Protein AF-A0A7V3ZIK7-F1 (afdb_monomer)

Solvent-accessible surface area (backbone atoms only — not comparable to full-atom values): 9619 Å² total; per-residue (Å²): 107,74,68,58,53,53,51,51,52,52,50,54,52,50,51,50,52,52,55,56,52,66,62,74,73,69,52,89,84,62,100,75,66,96,59,89,57,48,47,36,31,44,75,70,13,35,42,30,34,40,17,40,91,98,33,34,49,39,27,34,27,22,67,44,57,69,35,46,30,40,31,26,38,56,90,77,68,42,77,76,52,72,46,75,42,69,64,39,65,70,63,78,94,56,41,54,91,75,47,88,60,43,75,46,78,44,75,69,70,84,39,56,84,34,47,35,30,42,29,35,59,41,72,42,74,55,94,92,42,76,37,54,86,29,45,38,37,36,41,65,61,92,84,41,52,59,81,48,72,42,80,59,55,87,50,84,85,55,52,53,82,78,46,66,74,116

pLDDT: mean 79.96, std 17.61, range [31.8, 96.5]

Radius of gyration: 19.33 Å; Cα contacts (8 Å, |Δi|>4): 317; chains: 1; bounding box: 39×63×47 Å

Nearest PDB structures (foldseek):
  2df7-assembly1_N  TM=2.924E-01  e=6.372E-01  Infectious bursal disease virus
  2df7-assembly1_J  TM=2.314E-01  e=4.349E-01  Infectious bursal disease virus
  1s55-assembly1_A  TM=1.610E-01  e=7.505E-01  Mus musculus
  5bnq-assembly1_A  TM=1.724E-01  e=1.367E+00  Homo sapiens

Mean predicted aligned error: 10.57 Å

Structure (mmCIF, N/CA/C/O backbone):
data_AF-A0A7V3ZIK7-F1
#
_entry.id   AF-A0A7V3ZIK7-F1
#
loop_
_atom_site.group_PDB
_atom_site.id
_atom_site.type_symbol
_atom_site.label_atom_id
_atom_site.label_alt_id
_atom_site.label_comp_id
_atom_site.label_asym_id
_atom_site.label_entity_id
_atom_site.label_seq_id
_atom_site.pdbx_PDB_ins_code
_atom_site.Cartn_x
_atom_site.Cartn_y
_atom_site.Cartn_z
_atom_site.occupancy
_atom_site.B_iso_or_equiv
_atom_site.auth_seq_id
_atom_site.auth_comp_id
_atom_site.auth_asym_id
_atom_site.auth_atom_id
_atom_site.pdbx_PDB_model_num
ATOM 1 N N . MET A 1 1 ? -8.537 -48.386 27.854 1.00 62.66 1 MET A N 1
ATOM 2 C CA . MET A 1 1 ? -7.881 -48.062 26.562 1.00 62.66 1 MET A CA 1
ATOM 3 C C . MET A 1 1 ? -8.695 -47.146 25.649 1.00 62.66 1 MET A C 1
ATOM 5 O O . MET A 1 1 ? -8.274 -46.015 25.473 1.00 62.66 1 MET A O 1
ATOM 9 N N . LYS A 1 2 ? -9.868 -47.537 25.116 1.00 70.62 2 LYS A N 1
ATOM 10 C CA . LYS A 1 2 ? -10.628 -46.688 24.160 1.00 70.62 2 LYS A CA 1
ATOM 11 C C . LYS A 1 2 ? -11.007 -45.293 24.696 1.00 70.62 2 LYS A C 1
ATOM 13 O O . LYS A 1 2 ? -10.951 -44.320 23.955 1.00 70.62 2 LYS A O 1
ATOM 18 N N . ARG A 1 3 ? -11.359 -45.184 25.985 1.00 74.31 3 ARG A N 1
ATOM 19 C CA . ARG A 1 3 ? -11.652 -43.893 26.645 1.00 74.31 3 ARG A CA 1
ATOM 20 C C . ARG A 1 3 ? -10.410 -43.004 26.795 1.00 74.31 3 ARG A C 1
ATOM 22 O O . ARG A 1 3 ? -10.510 -41.805 26.588 1.00 74.31 3 ARG A O 1
ATOM 29 N N . LEU A 1 4 ? -9.253 -43.607 27.074 1.00 82.25 4 LEU A N 1
ATOM 30 C CA . LEU A 1 4 ? -7.972 -42.904 27.204 1.00 82.25 4 LEU A CA 1
ATOM 31 C C . LEU A 1 4 ? -7.508 -42.335 25.852 1.00 82.25 4 LEU A C 1
ATOM 33 O O . LEU A 1 4 ? -7.085 -41.192 25.774 1.00 82.25 4 LEU A O 1
ATOM 37 N N . ILE A 1 5 ? -7.673 -43.112 24.775 1.00 85.50 5 ILE A N 1
ATOM 38 C CA . ILE A 1 5 ? -7.340 -42.691 23.405 1.00 85.50 5 ILE A CA 1
ATOM 39 C C . ILE A 1 5 ? -8.235 -41.528 22.956 1.00 85.50 5 ILE A C 1
ATOM 41 O O . ILE A 1 5 ? -7.737 -40.543 22.424 1.00 85.50 5 ILE A O 1
ATOM 45 N N . LYS A 1 6 ? -9.550 -41.598 23.218 1.00 84.00 6 LYS A N 1
ATOM 46 C CA . LYS A 1 6 ? -10.471 -40.485 22.924 1.00 84.00 6 LYS A CA 1
ATOM 47 C C . LYS A 1 6 ? -10.083 -39.209 23.673 1.00 84.00 6 LYS A C 1
ATOM 49 O O . LYS A 1 6 ? -10.117 -38.134 23.089 1.00 84.00 6 LYS A O 1
ATOM 54 N N . PHE A 1 7 ? -9.693 -39.341 24.938 1.00 89.81 7 PHE A N 1
ATOM 55 C CA . PHE A 1 7 ? -9.244 -38.213 25.749 1.00 89.81 7 PHE A CA 1
ATOM 56 C C . PHE A 1 7 ? -7.963 -37.573 25.185 1.00 89.81 7 PHE A C 1
ATOM 58 O O . PHE A 1 7 ? -7.898 -36.357 25.044 1.00 89.81 7 PHE A O 1
ATOM 65 N N . LEU A 1 8 ? -6.993 -38.390 24.759 1.00 89.19 8 LEU A N 1
ATOM 66 C CA . LEU A 1 8 ? -5.764 -37.934 24.096 1.00 89.19 8 LEU A CA 1
ATOM 67 C C . LEU A 1 8 ? -6.029 -37.188 22.780 1.00 89.19 8 LEU A C 1
ATOM 69 O O . LEU A 1 8 ? -5.433 -36.141 22.547 1.00 89.19 8 LEU A O 1
ATOM 73 N N . ILE A 1 9 ? -6.945 -37.687 21.944 1.00 90.81 9 ILE A N 1
ATOM 74 C CA . ILE A 1 9 ? -7.312 -37.034 20.676 1.00 90.81 9 ILE A CA 1
ATOM 75 C C . ILE A 1 9 ? -7.939 -35.660 20.930 1.00 90.81 9 ILE A C 1
ATOM 77 O O . ILE A 1 9 ? -7.597 -34.699 20.249 1.00 90.81 9 ILE A O 1
ATOM 81 N N . VAL A 1 10 ? -8.826 -35.549 21.924 1.00 91.31 10 VAL A N 1
ATOM 82 C CA . VAL A 1 10 ? -9.450 -34.267 22.285 1.00 91.31 10 VAL A CA 1
ATOM 83 C C . VAL A 1 10 ? -8.403 -33.270 22.782 1.00 91.31 10 VAL A C 1
ATOM 85 O O . VAL A 1 10 ? -8.425 -32.118 22.360 1.00 91.31 10 VAL A O 1
ATOM 88 N N . ILE A 1 11 ? -7.455 -33.709 23.616 1.00 91.81 11 ILE A N 1
ATOM 89 C CA . ILE A 1 11 ? -6.354 -32.853 24.081 1.00 91.81 11 ILE A CA 1
ATOM 90 C C . ILE A 1 11 ? -5.494 -32.376 22.909 1.00 91.81 11 ILE A C 1
ATOM 92 O O . ILE A 1 11 ? -5.199 -31.188 22.836 1.00 91.81 11 ILE A O 1
ATOM 96 N N . LEU A 1 12 ? -5.136 -33.270 21.981 1.00 92.25 12 LEU A N 1
ATOM 97 C CA . LEU A 1 12 ? -4.348 -32.919 20.797 1.00 92.25 12 LEU A CA 1
ATOM 98 C C . LEU A 1 12 ? -5.080 -31.902 19.909 1.00 92.25 12 LEU A C 1
ATOM 100 O O . LEU A 1 12 ? -4.484 -30.955 19.407 1.00 92.25 12 LEU A O 1
ATOM 104 N N . PHE A 1 13 ? -6.389 -32.074 19.727 1.00 90.50 13 PHE A N 1
ATOM 105 C CA . PHE A 1 13 ? -7.188 -31.148 18.931 1.00 90.50 13 PHE A CA 1
ATOM 106 C C . PHE A 1 13 ? -7.283 -29.770 19.602 1.00 90.50 13 PHE A C 1
ATOM 108 O O . PHE A 1 13 ? -7.144 -28.742 18.941 1.00 90.50 13 PHE A O 1
ATOM 115 N N . LEU A 1 14 ? -7.448 -29.736 20.928 1.00 89.50 14 LEU A N 1
ATOM 116 C CA . LEU A 1 14 ? -7.459 -28.496 21.703 1.00 89.50 14 LEU A CA 1
ATOM 117 C C . LEU A 1 14 ? -6.101 -27.788 21.676 1.00 89.50 14 LEU A C 1
ATOM 119 O O . LEU A 1 14 ? -6.073 -26.571 21.516 1.00 89.50 14 LEU A O 1
ATOM 123 N N . THR A 1 15 ? -4.980 -28.508 21.776 1.00 86.56 15 THR A N 1
ATOM 124 C CA . THR A 1 15 ? -3.651 -27.887 21.679 1.00 86.56 15 THR A CA 1
ATOM 125 C C . THR A 1 15 ? -3.375 -27.331 20.288 1.00 86.56 15 THR A C 1
ATOM 127 O O . THR A 1 15 ? -2.817 -26.241 20.195 1.00 86.56 15 THR A O 1
ATOM 130 N N . ILE A 1 16 ? -3.827 -27.996 19.220 1.00 83.25 16 ILE A N 1
ATOM 131 C CA . ILE A 1 16 ? -3.755 -27.459 17.851 1.00 83.25 16 ILE A CA 1
ATOM 132 C C . ILE A 1 16 ? -4.583 -26.174 17.725 1.00 83.25 16 ILE A C 1
ATOM 134 O O . ILE A 1 16 ? -4.086 -25.186 17.191 1.00 83.25 16 ILE A O 1
ATOM 138 N N . ILE A 1 17 ? -5.815 -26.149 18.247 1.00 78.50 17 ILE A N 1
ATOM 139 C CA . ILE A 1 17 ? -6.672 -24.951 18.214 1.00 78.50 17 ILE A CA 1
ATOM 140 C C . ILE A 1 17 ? -6.036 -23.800 19.003 1.00 78.50 17 ILE A C 1
ATOM 142 O O . ILE A 1 17 ? -5.992 -22.672 18.512 1.00 78.50 17 ILE A O 1
ATOM 146 N N . VAL A 1 18 ? -5.520 -24.070 20.206 1.00 77.56 18 VAL A N 1
ATOM 147 C CA . VAL A 1 18 ? -4.849 -23.061 21.038 1.00 77.56 18 VAL A CA 1
ATOM 148 C C . VAL A 1 18 ? -3.599 -22.544 20.333 1.00 77.56 18 VAL A C 1
ATOM 150 O O . VAL A 1 18 ? -3.443 -21.332 20.205 1.00 77.56 18 VAL A O 1
ATOM 153 N N . PHE A 1 19 ? -2.760 -23.429 19.796 1.00 71.44 19 PHE A N 1
ATOM 154 C CA . PHE A 1 19 ? -1.573 -23.049 19.034 1.00 71.44 19 PHE A CA 1
ATOM 155 C C . PHE A 1 19 ? -1.939 -22.186 17.819 1.00 71.44 19 PHE A C 1
ATOM 157 O O . PHE A 1 19 ? -1.410 -21.086 17.679 1.00 71.44 19 PHE A O 1
ATOM 164 N N . ALA A 1 20 ? -2.914 -22.599 17.006 1.00 61.78 20 ALA A N 1
ATOM 165 C CA . ALA A 1 20 ? -3.398 -21.816 15.868 1.00 61.78 20 ALA A CA 1
ATOM 166 C C . ALA A 1 20 ? -3.963 -20.446 16.295 1.00 61.78 20 ALA A C 1
ATOM 168 O O . ALA A 1 20 ? -3.739 -19.440 15.622 1.00 61.78 20 ALA A O 1
ATOM 169 N N . SER A 1 21 ? -4.635 -20.368 17.449 1.00 61.12 21 SER A N 1
ATOM 170 C CA . SER A 1 21 ? -5.156 -19.105 17.983 1.00 61.12 21 SER A CA 1
ATOM 171 C C . SER A 1 21 ? -4.059 -18.111 18.383 1.00 61.12 21 SER A C 1
ATOM 173 O O . SER A 1 21 ? -4.275 -16.906 18.266 1.00 61.12 21 SER A O 1
ATOM 175 N N . THR A 1 22 ? -2.858 -18.580 18.754 1.00 58.03 22 THR A N 1
ATOM 176 C CA . THR A 1 22 ? -1.720 -17.690 19.059 1.00 58.03 22 THR A CA 1
ATOM 177 C C . THR A 1 22 ? -1.179 -16.942 17.837 1.00 58.03 22 THR A C 1
ATOM 179 O O . THR A 1 22 ? -0.474 -15.950 18.003 1.00 58.03 22 THR A O 1
ATOM 182 N N . PHE A 1 23 ? -1.528 -17.366 16.617 1.00 53.97 23 PHE A N 1
ATOM 183 C CA . PHE A 1 23 ? -1.204 -16.642 1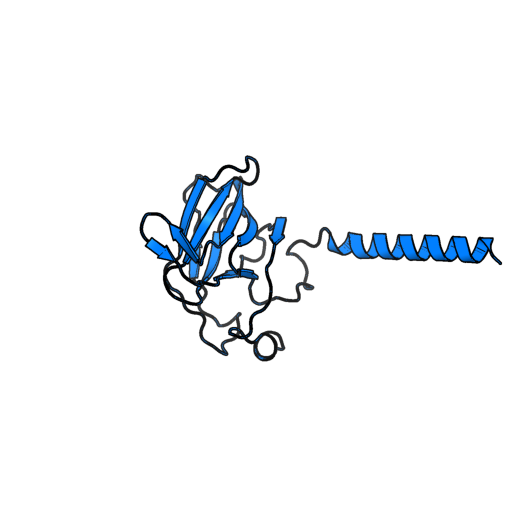5.382 1.00 53.97 23 PHE A CA 1
ATOM 184 C C . PHE A 1 23 ? -2.298 -15.659 14.960 1.00 53.97 23 PHE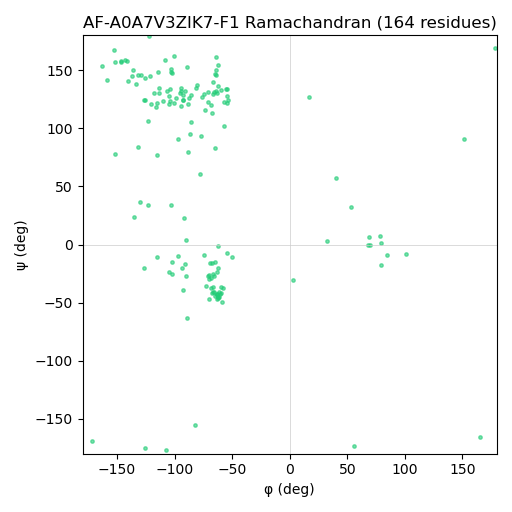 A C 1
ATOM 186 O O . PHE A 1 23 ? -2.028 -14.753 14.182 1.00 53.97 23 PHE A O 1
ATOM 193 N N . LYS A 1 24 ? -3.519 -15.792 15.496 1.00 42.41 24 LYS A N 1
ATOM 194 C CA . LYS A 1 24 ? -4.687 -15.005 15.072 1.00 42.41 24 LYS A CA 1
ATOM 195 C C . LYS A 1 24 ? -4.605 -13.517 15.460 1.00 42.41 24 LYS A C 1
ATOM 197 O O . LYS A 1 24 ? -5.334 -12.724 14.884 1.00 42.41 24 LYS A O 1
ATOM 202 N N . ASN A 1 25 ? -3.714 -13.150 16.388 1.00 41.34 25 ASN A N 1
ATOM 203 C CA . ASN A 1 25 ? -3.576 -11.791 16.934 1.00 41.34 25 ASN A CA 1
ATOM 204 C C . ASN A 1 25 ? -2.110 -11.311 17.028 1.00 41.34 25 ASN A C 1
ATOM 206 O O . ASN A 1 25 ? -1.789 -10.491 17.889 1.00 41.34 25 ASN A O 1
ATOM 210 N N . LYS A 1 26 ? -1.185 -11.856 16.224 1.00 42.12 26 LYS A N 1
ATOM 211 C CA . LYS A 1 26 ? 0.177 -11.301 16.171 1.00 42.12 26 LYS A CA 1
ATOM 212 C C . LYS A 1 26 ? 0.164 -10.032 15.326 1.00 42.12 26 LYS A C 1
ATOM 214 O O . LYS A 1 26 ? 0.296 -10.092 14.108 1.00 42.12 26 LYS A O 1
ATOM 219 N N . ASP A 1 27 ? 0.003 -8.903 16.003 1.00 42.34 27 ASP A N 1
ATOM 220 C CA . ASP A 1 27 ? 0.302 -7.590 15.447 1.00 42.34 27 ASP A CA 1
ATOM 221 C C . ASP A 1 27 ? 1.806 -7.467 15.149 1.00 42.34 27 ASP A C 1
ATOM 223 O O . ASP A 1 27 ? 2.642 -8.188 15.701 1.00 42.34 27 ASP A O 1
ATOM 227 N N . TYR A 1 28 ? 2.145 -6.500 14.296 1.00 49.34 28 TYR A N 1
ATOM 228 C CA . TYR A 1 28 ? 3.484 -6.127 13.812 1.00 49.34 28 TYR A CA 1
ATOM 229 C C . TYR A 1 28 ? 4.551 -5.934 14.907 1.00 49.34 28 TYR A C 1
ATOM 231 O O . TYR A 1 28 ? 5.743 -5.810 14.625 1.00 49.34 28 TYR A O 1
ATOM 239 N N . THR A 1 29 ? 4.141 -5.903 16.170 1.00 38.00 29 THR A N 1
ATOM 240 C CA . THR A 1 29 ? 4.992 -5.775 17.345 1.00 38.00 29 THR A CA 1
ATOM 241 C C . THR A 1 29 ? 5.461 -7.146 17.833 1.00 38.00 29 THR A C 1
ATOM 243 O O . THR A 1 29 ? 4.944 -7.689 18.808 1.00 38.00 29 THR A O 1
ATOM 246 N N . GLY A 1 30 ? 6.474 -7.708 17.178 1.00 37.00 30 GLY A N 1
ATOM 247 C CA . GLY A 1 30 ? 7.225 -8.826 17.747 1.00 37.00 30 GLY A CA 1
ATOM 248 C C . GLY A 1 30 ? 7.811 -9.751 16.701 1.00 37.00 30 GLY A C 1
ATOM 249 O O . GLY A 1 30 ? 7.134 -10.690 16.309 1.00 37.00 30 GLY A O 1
ATOM 250 N N . SER A 1 31 ? 9.046 -9.445 16.283 1.00 31.80 31 SER A N 1
ATOM 251 C CA . SER A 1 31 ? 10.175 -10.300 15.832 1.00 31.80 31 SER A CA 1
ATOM 252 C C . SER A 1 31 ? 9.966 -11.633 15.078 1.00 31.80 31 SER A C 1
ATOM 254 O O . SER A 1 31 ? 10.952 -12.272 14.737 1.00 31.80 31 SER A O 1
ATOM 256 N N . ASN A 1 32 ? 8.746 -12.042 14.750 1.00 38.34 32 ASN A N 1
ATOM 257 C CA . ASN A 1 32 ? 8.373 -13.321 14.147 1.00 38.34 32 ASN A CA 1
ATOM 258 C C . ASN A 1 32 ? 7.473 -13.108 12.921 1.00 38.34 32 ASN A C 1
ATOM 260 O O . ASN A 1 32 ? 6.541 -13.876 12.684 1.00 38.34 32 ASN A O 1
ATOM 264 N N . PHE A 1 33 ? 7.737 -12.051 12.154 1.00 42.75 33 PHE A N 1
ATOM 265 C CA . PHE A 1 33 ? 7.257 -11.949 10.782 1.00 42.75 33 PHE A CA 1
ATOM 266 C C . PHE A 1 33 ? 8.359 -12.504 9.875 1.00 42.75 33 PHE A C 1
ATOM 268 O O . PHE A 1 33 ? 9.493 -12.032 9.943 1.00 42.75 33 PHE A O 1
ATOM 275 N N . LEU A 1 34 ? 8.045 -13.503 9.046 1.00 42.28 34 LEU A N 1
ATOM 276 C CA . LEU A 1 34 ? 9.001 -14.064 8.078 1.00 42.28 34 LEU A CA 1
ATOM 277 C C . LEU A 1 34 ? 9.413 -13.039 7.000 1.00 42.28 34 LEU A C 1
ATOM 279 O O . LEU A 1 34 ? 10.447 -13.216 6.371 1.00 42.28 34 LEU A O 1
ATOM 283 N N . TYR A 1 35 ? 8.683 -11.924 6.848 1.00 48.62 35 TYR A N 1
ATOM 284 C CA . TYR A 1 35 ? 8.985 -10.872 5.872 1.00 48.62 35 TYR A CA 1
ATOM 285 C C . TYR A 1 35 ? 9.347 -9.539 6.539 1.00 48.62 35 TYR A C 1
ATOM 287 O O . TYR A 1 35 ? 8.586 -8.574 6.519 1.00 48.62 35 TYR A O 1
ATOM 295 N N . LYS A 1 36 ? 10.571 -9.431 7.063 1.00 50.28 36 LYS A N 1
ATOM 296 C CA . LYS A 1 36 ? 11.198 -8.123 7.357 1.00 50.28 36 LYS A CA 1
ATOM 297 C C . LYS A 1 36 ? 11.243 -7.174 6.133 1.00 50.28 36 LYS A C 1
ATOM 299 O O . LYS A 1 36 ? 11.623 -6.018 6.282 1.00 50.28 36 LYS A O 1
ATOM 304 N N . GLY A 1 37 ? 10.873 -7.663 4.946 1.00 58.34 37 GLY A N 1
ATOM 305 C CA . GLY A 1 37 ? 11.094 -7.049 3.646 1.00 58.34 37 GLY A CA 1
ATOM 306 C C . GLY A 1 37 ? 10.023 -6.089 3.130 1.00 58.34 37 GLY A C 1
ATOM 307 O O . GLY A 1 37 ? 10.306 -4.916 2.913 1.00 58.34 37 GLY A O 1
ATOM 308 N N . ALA A 1 38 ? 8.811 -6.583 2.899 1.00 70.62 38 ALA A N 1
ATOM 309 C CA . ALA A 1 38 ? 7.657 -5.862 2.358 1.00 70.62 38 ALA A CA 1
ATOM 310 C C . ALA A 1 38 ? 6.490 -6.857 2.225 1.00 70.62 38 ALA A C 1
ATOM 312 O O . ALA A 1 38 ? 6.685 -8.065 2.345 1.00 70.62 38 ALA A O 1
ATOM 313 N N . LEU A 1 39 ? 5.287 -6.354 1.963 1.00 80.50 39 LEU A N 1
ATOM 314 C CA . LEU A 1 39 ? 4.169 -7.124 1.424 1.00 80.50 39 LEU A CA 1
ATOM 315 C C . LEU A 1 39 ? 4.176 -6.959 -0.099 1.00 80.50 39 LEU A C 1
ATOM 317 O O . LEU A 1 39 ? 4.266 -5.827 -0.578 1.00 80.50 39 LEU A O 1
ATOM 321 N N . PHE A 1 40 ? 4.062 -8.058 -0.836 1.00 85.50 40 PHE A N 1
ATOM 322 C CA . PHE A 1 40 ? 3.916 -8.067 -2.288 1.00 85.50 40 PHE A CA 1
ATOM 323 C C . PHE A 1 40 ? 2.448 -8.243 -2.630 1.00 85.50 40 PHE A C 1
ATOM 325 O O . PHE A 1 40 ? 1.798 -9.153 -2.131 1.00 85.50 40 PHE A O 1
ATOM 332 N N . LEU A 1 41 ? 1.912 -7.340 -3.428 1.00 88.62 41 LEU A N 1
ATOM 333 C CA . LEU A 1 41 ? 0.523 -7.360 -3.836 1.00 88.62 41 LEU A CA 1
ATOM 334 C C . LEU A 1 41 ? 0.469 -7.637 -5.335 1.00 88.62 41 LEU A C 1
ATOM 336 O O . LEU A 1 41 ? 1.174 -6.980 -6.103 1.00 88.62 41 LEU A O 1
ATOM 340 N N . HIS A 1 42 ? -0.426 -8.542 -5.707 1.00 90.62 42 HIS A N 1
ATOM 341 C CA . HIS A 1 42 ? -0.896 -8.857 -7.052 1.00 90.62 42 HIS A CA 1
ATOM 342 C C . HIS A 1 42 ? -2.330 -8.349 -7.258 1.00 90.62 42 HIS A C 1
ATOM 344 O O . HIS A 1 42 ? -2.918 -7.692 -6.388 1.00 90.62 42 HIS A O 1
ATOM 350 N N . ASP A 1 43 ? -2.923 -8.624 -8.422 1.00 93.00 43 ASP A N 1
ATOM 351 C CA . ASP A 1 43 ? -4.290 -8.190 -8.697 1.00 93.00 43 ASP A CA 1
ATOM 352 C C . ASP A 1 43 ? -5.306 -8.641 -7.642 1.00 93.00 43 ASP A C 1
ATOM 354 O O . ASP A 1 43 ? -5.550 -9.827 -7.444 1.00 93.00 43 ASP A O 1
ATOM 358 N N . GLY A 1 44 ? -5.995 -7.679 -7.030 1.00 91.00 44 GLY A N 1
ATOM 359 C CA . GLY A 1 44 ? -7.030 -7.958 -6.038 1.00 91.00 44 GLY A CA 1
ATOM 360 C C . GLY A 1 44 ? -6.510 -8.178 -4.620 1.00 91.00 44 GLY A C 1
ATOM 361 O O . GLY A 1 44 ? -7.331 -8.159 -3.694 1.00 91.00 44 GLY A O 1
ATOM 362 N N . ASP A 1 45 ? -5.195 -8.279 -4.432 1.00 91.62 45 ASP A N 1
ATOM 363 C CA . ASP A 1 45 ? -4.583 -8.321 -3.110 1.00 91.62 45 ASP A CA 1
ATOM 364 C C . ASP A 1 45 ? -4.812 -7.017 -2.372 1.00 91.62 45 ASP A C 1
ATOM 366 O O . ASP A 1 45 ? -4.952 -5.933 -2.957 1.00 91.62 45 ASP A O 1
ATOM 370 N N . TYR A 1 46 ? -4.884 -7.122 -1.050 1.00 92.25 46 TYR A N 1
ATOM 371 C CA . TYR A 1 46 ? -5.236 -5.976 -0.238 1.00 92.25 46 TYR A CA 1
ATOM 372 C C . TYR A 1 46 ? -4.651 -6.008 1.156 1.00 92.25 46 TYR A C 1
ATOM 374 O O . TYR A 1 46 ? -4.383 -7.065 1.728 1.00 92.25 46 TYR A O 1
ATOM 382 N N . VAL A 1 47 ? -4.549 -4.812 1.732 1.00 92.00 47 VAL A N 1
ATOM 383 C CA . VAL A 1 47 ? -4.105 -4.596 3.108 1.00 92.00 47 VAL A CA 1
ATOM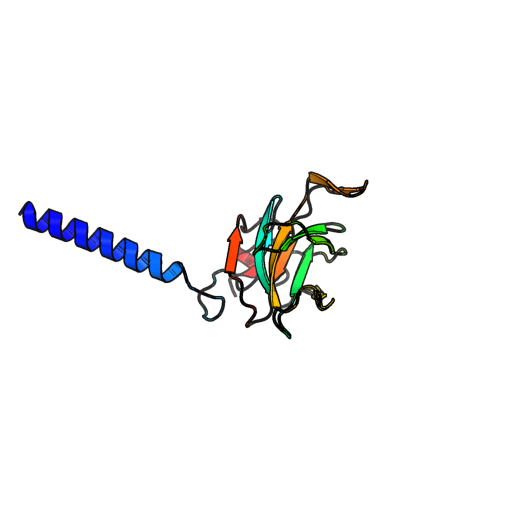 384 C C . VAL A 1 47 ? -5.045 -3.627 3.807 1.00 92.00 47 VAL A C 1
ATOM 386 O O . VAL A 1 47 ? -5.491 -2.639 3.223 1.00 92.00 47 VAL A O 1
ATOM 389 N N . ILE A 1 48 ? -5.368 -3.936 5.059 1.00 92.75 48 ILE A N 1
ATOM 390 C CA . ILE A 1 48 ? -6.249 -3.167 5.931 1.00 92.75 48 ILE A CA 1
ATOM 391 C C . ILE A 1 48 ? -5.425 -2.642 7.098 1.00 92.75 48 ILE A C 1
ATOM 393 O O . ILE A 1 48 ? -4.853 -3.432 7.848 1.00 92.75 48 ILE A O 1
ATOM 397 N N . PHE A 1 49 ? -5.388 -1.327 7.287 1.00 92.00 49 PHE A N 1
ATOM 398 C CA . PHE A 1 49 ? -4.612 -0.701 8.355 1.00 92.00 49 PHE A CA 1
ATOM 399 C C . PHE A 1 49 ? -5.276 0.563 8.892 1.00 92.00 49 PHE A C 1
ATOM 401 O O . PHE A 1 49 ? -6.120 1.181 8.239 1.00 92.00 49 PHE A O 1
ATOM 408 N N . GLU A 1 50 ? -4.918 0.924 10.119 1.00 91.56 50 GLU A N 1
ATOM 409 C CA . GLU A 1 50 ? -5.361 2.157 10.758 1.00 91.56 50 GLU A CA 1
ATOM 410 C C . GLU A 1 50 ? -4.441 3.314 10.382 1.00 91.56 50 GLU A C 1
ATOM 412 O O . GLU A 1 50 ? -3.222 3.248 10.543 1.00 91.56 50 GLU A O 1
ATOM 417 N N . CYS A 1 51 ? -5.044 4.406 9.924 1.00 90.69 51 CYS A N 1
ATOM 418 C CA . CYS A 1 51 ? -4.353 5.663 9.707 1.00 90.69 51 CYS A CA 1
ATOM 419 C C . CYS A 1 51 ? -4.344 6.467 11.008 1.00 90.69 51 CYS A C 1
ATOM 421 O O . CYS A 1 51 ? -5.291 7.194 11.304 1.00 90.69 51 CYS A O 1
ATOM 423 N N . ALA A 1 52 ? -3.268 6.357 11.781 1.00 88.75 52 ALA A N 1
ATOM 424 C CA . ALA A 1 52 ? -3.036 7.184 12.966 1.00 88.75 52 ALA A CA 1
ATOM 425 C C . ALA A 1 52 ? -2.054 8.324 12.664 1.00 88.75 52 ALA A C 1
ATOM 427 O O . ALA A 1 52 ? -1.308 8.270 11.688 1.00 88.75 52 ALA A O 1
ATOM 428 N N . GLU A 1 53 ? -2.028 9.353 13.510 1.00 86.88 53 GLU A N 1
ATOM 429 C CA . GLU A 1 53 ? -1.055 10.442 13.393 1.00 86.88 53 GLU A CA 1
ATOM 430 C C . GLU A 1 53 ? 0.384 9.888 13.373 1.00 86.88 53 GLU A C 1
ATOM 432 O O . GLU A 1 53 ? 0.758 9.055 14.197 1.00 86.88 53 GLU A O 1
ATOM 437 N N . GLY A 1 54 ? 1.172 10.277 12.365 1.00 84.00 54 GLY A N 1
ATOM 438 C CA . GLY A 1 54 ? 2.527 9.759 12.131 1.00 84.00 54 GLY A CA 1
ATOM 439 C C . GLY A 1 54 ? 2.612 8.380 11.447 1.00 84.00 54 GLY A C 1
ATOM 440 O O . GLY A 1 54 ? 3.658 8.064 10.864 1.00 84.00 54 GLY A O 1
ATOM 441 N N . TYR A 1 55 ? 1.519 7.606 11.437 1.00 86.50 55 TYR A N 1
ATOM 442 C CA . TYR A 1 55 ? 1.395 6.240 10.895 1.00 86.50 55 TYR A CA 1
ATOM 443 C C . TYR A 1 55 ? 0.294 6.127 9.830 1.00 86.50 55 TYR A C 1
ATOM 445 O O . TYR A 1 55 ? -0.395 5.117 9.717 1.00 86.50 55 TYR A O 1
ATOM 453 N N . ASN A 1 56 ? 0.106 7.179 9.046 1.00 87.81 56 ASN A N 1
ATOM 454 C CA . ASN A 1 56 ? -1.035 7.362 8.154 1.00 87.81 56 ASN A CA 1
ATOM 455 C C . ASN A 1 56 ? -0.696 7.080 6.680 1.00 87.81 56 ASN A C 1
ATOM 457 O O . ASN A 1 56 ? -1.192 7.745 5.778 1.00 87.81 56 ASN A O 1
ATOM 461 N N . GLY A 1 57 ? 0.195 6.138 6.416 1.00 90.56 57 GLY A N 1
ATOM 462 C CA . GLY A 1 57 ? 0.641 5.852 5.063 1.00 90.56 57 GLY A CA 1
ATOM 463 C C . GLY A 1 57 ? 1.500 4.609 5.016 1.00 90.56 57 GLY A C 1
ATOM 464 O O . GLY A 1 57 ? 1.605 3.862 5.991 1.00 90.56 57 GLY A O 1
ATOM 465 N N . PHE A 1 58 ? 2.131 4.407 3.874 1.00 92.06 58 PHE A N 1
ATOM 466 C CA . PHE A 1 58 ? 3.011 3.277 3.636 1.00 92.06 58 PHE A CA 1
ATOM 467 C C . PHE A 1 58 ? 4.132 3.702 2.704 1.00 92.06 58 PHE A C 1
ATOM 469 O O . PHE A 1 58 ? 4.015 4.671 1.955 1.00 92.06 58 PHE A O 1
ATOM 476 N N . TYR A 1 59 ? 5.241 2.985 2.752 1.00 92.19 59 TYR A N 1
ATOM 477 C CA . TYR A 1 59 ? 6.217 3.071 1.691 1.00 92.19 59 TYR A CA 1
ATOM 478 C C . TYR A 1 59 ? 5.907 2.051 0.608 1.00 92.19 59 TYR A C 1
ATOM 480 O O . TYR A 1 59 ? 5.351 0.997 0.905 1.00 92.19 59 TYR A O 1
ATOM 488 N N . TYR A 1 60 ? 6.308 2.342 -0.624 1.00 93.50 60 TYR A N 1
ATOM 489 C CA . TYR A 1 60 ? 6.074 1.458 -1.750 1.00 93.50 60 TYR A CA 1
ATOM 490 C C . TYR A 1 60 ? 7.231 1.423 -2.749 1.00 93.50 60 TYR A C 1
ATOM 492 O O . TYR A 1 60 ? 8.031 2.362 -2.842 1.00 93.50 60 TYR A O 1
ATOM 500 N N . MET A 1 61 ? 7.270 0.342 -3.520 1.00 92.56 61 MET A N 1
ATOM 501 C CA . MET A 1 61 ? 8.000 0.212 -4.779 1.00 92.56 61 MET A CA 1
ATOM 502 C C . MET A 1 61 ? 7.099 -0.507 -5.784 1.00 92.56 61 MET A C 1
ATOM 504 O O . MET A 1 61 ? 6.300 -1.357 -5.408 1.00 92.56 61 MET A O 1
ATOM 508 N N . THR A 1 62 ? 7.190 -0.140 -7.051 1.00 93.19 62 THR A N 1
ATOM 509 C CA . THR A 1 62 ? 6.371 -0.686 -8.139 1.00 93.19 62 THR A CA 1
ATOM 510 C C . THR A 1 62 ? 7.196 -1.673 -8.948 1.00 93.19 62 THR A C 1
ATOM 512 O O . THR A 1 62 ? 8.385 -1.429 -9.140 1.00 93.19 62 THR A O 1
ATOM 515 N N . ARG A 1 63 ? 6.593 -2.708 -9.527 1.00 88.94 63 ARG A N 1
ATOM 516 C CA . ARG A 1 63 ? 7.295 -3.530 -10.521 1.00 88.94 63 ARG A CA 1
ATOM 517 C C . ARG A 1 63 ? 7.521 -2.776 -11.828 1.00 88.94 63 ARG A C 1
ATOM 519 O O . ARG A 1 63 ? 8.623 -2.787 -12.365 1.00 88.94 63 ARG A O 1
ATOM 526 N N . GLN A 1 64 ? 6.484 -2.107 -12.335 1.00 90.38 64 GLN A N 1
ATOM 527 C CA . GLN A 1 64 ? 6.559 -1.354 -13.590 1.00 90.38 64 GLN A CA 1
ATOM 528 C C . GLN A 1 64 ? 5.469 -0.284 -13.722 1.00 90.38 64 GLN A C 1
ATOM 530 O O . GLN A 1 64 ? 4.309 -0.536 -13.419 1.00 90.38 64 GLN A O 1
ATOM 535 N N . GLY A 1 65 ? 5.809 0.874 -14.287 1.00 93.88 65 GLY A N 1
ATOM 536 C CA . GLY A 1 65 ? 4.921 2.012 -14.503 1.00 93.88 65 GLY A CA 1
ATOM 537 C C . GLY A 1 65 ? 4.207 2.557 -13.259 1.00 93.88 65 GLY A C 1
ATOM 538 O O . GLY A 1 65 ? 4.419 2.148 -12.119 1.00 93.88 65 GLY A O 1
ATOM 539 N N . GLU A 1 66 ? 3.302 3.501 -13.513 1.00 95.88 66 GLU A N 1
ATOM 540 C CA . GLU A 1 66 ? 2.341 3.971 -12.515 1.00 95.88 66 GLU A CA 1
ATOM 541 C C . GLU A 1 66 ? 1.395 2.836 -12.100 1.00 95.88 66 GLU A C 1
ATOM 543 O O . GLU A 1 66 ? 0.803 2.161 -12.952 1.00 95.88 66 GLU A O 1
ATOM 548 N N . THR A 1 67 ? 1.224 2.673 -10.789 1.00 96.44 67 THR A N 1
ATOM 549 C CA . THR A 1 67 ? 0.491 1.563 -10.177 1.00 96.44 67 THR A CA 1
ATOM 550 C C . THR A 1 67 ? -0.742 2.075 -9.426 1.00 96.44 67 THR A C 1
ATOM 552 O O . THR A 1 67 ? -0.603 2.871 -8.493 1.00 96.44 67 THR A O 1
ATOM 555 N N . PRO A 1 68 ? -1.960 1.665 -9.816 1.00 96.50 68 PRO A N 1
ATOM 556 C CA . PRO A 1 68 ? -3.181 2.170 -9.214 1.00 96.50 68 PRO A CA 1
ATOM 557 C C . PRO A 1 68 ? -3.610 1.294 -8.030 1.00 96.50 68 PRO A C 1
ATOM 559 O O . PRO A 1 68 ? -3.713 0.070 -8.115 1.00 96.50 68 PRO A O 1
ATOM 562 N N . VAL A 1 69 ? -3.924 1.951 -6.923 1.00 95.88 69 VAL A N 1
ATOM 563 C CA . VAL A 1 69 ? -4.411 1.322 -5.699 1.00 95.88 69 VAL A CA 1
ATOM 564 C C . VAL A 1 69 ? -5.786 1.886 -5.385 1.00 95.88 69 VAL A C 1
ATOM 566 O O . VAL A 1 69 ? -5.957 3.093 -5.229 1.00 95.88 69 VAL A O 1
ATOM 569 N N . GLU A 1 70 ? -6.786 1.020 -5.313 1.00 96.12 70 GLU A N 1
ATOM 570 C CA . GLU A 1 70 ? -8.141 1.405 -4.935 1.00 96.12 70 GLU A CA 1
ATOM 571 C C . GLU A 1 70 ? -8.256 1.496 -3.415 1.00 96.12 70 GLU A C 1
ATOM 573 O O . GLU A 1 70 ? -7.794 0.608 -2.699 1.00 96.12 70 GLU A O 1
ATOM 578 N N . VAL A 1 71 ? -8.877 2.563 -2.915 1.00 94.56 71 VAL A N 1
ATOM 579 C CA . VAL A 1 71 ? -8.988 2.830 -1.479 1.00 94.56 71 VAL A CA 1
ATOM 580 C C . VAL A 1 71 ? -10.439 2.729 -1.040 1.00 94.56 71 VAL A C 1
ATOM 582 O O . VAL A 1 71 ? -11.327 3.358 -1.622 1.00 94.56 71 VAL A O 1
ATOM 585 N N . PHE A 1 72 ? -10.666 1.978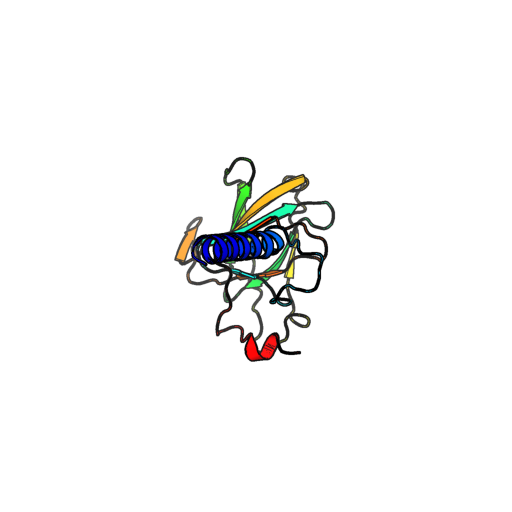 0.033 1.00 94.75 72 PHE A N 1
ATOM 586 C CA . PHE A 1 72 ? -11.960 1.804 0.678 1.00 94.75 72 PHE A CA 1
ATOM 587 C C . PHE A 1 72 ? -11.903 2.240 2.139 1.00 94.75 72 PHE A C 1
ATOM 589 O O . PHE A 1 72 ? -10.918 1.996 2.842 1.00 94.75 72 PHE A O 1
ATOM 596 N N . ASP A 1 73 ? -13.001 2.817 2.617 1.00 93.19 73 ASP A N 1
ATOM 597 C CA . ASP A 1 73 ? -13.270 2.901 4.047 1.00 93.19 73 ASP A CA 1
ATOM 598 C C . ASP A 1 73 ? -13.662 1.502 4.532 1.00 93.19 73 ASP A C 1
ATOM 600 O O . ASP A 1 73 ? -14.679 0.948 4.106 1.00 93.19 73 ASP A O 1
ATOM 604 N N . ASN A 1 74 ? -12.848 0.910 5.406 1.00 93.75 74 ASN A N 1
ATOM 605 C CA . ASN A 1 74 ? -13.050 -0.474 5.819 1.00 93.75 74 ASN A CA 1
ATOM 606 C C . ASN A 1 74 ? -14.318 -0.659 6.666 1.00 93.75 74 ASN A C 1
ATOM 608 O O . ASN A 1 74 ? -14.917 -1.729 6.646 1.00 93.75 74 ASN A O 1
ATOM 612 N N . SER A 1 75 ? -14.737 0.374 7.402 1.00 90.62 75 SER A N 1
ATOM 613 C CA . SER A 1 75 ? -15.908 0.296 8.278 1.00 90.62 75 SER A CA 1
ATOM 614 C C . SER A 1 75 ? -17.218 0.281 7.491 1.00 90.62 75 SER A C 1
ATOM 616 O O . SER A 1 75 ? -18.164 -0.407 7.866 1.00 90.62 75 SER A O 1
ATOM 618 N N . THR A 1 76 ? -17.265 1.013 6.377 1.00 92.94 76 THR A N 1
ATOM 619 C CA . THR A 1 76 ? -18.475 1.143 5.550 1.00 92.94 76 THR A CA 1
ATOM 620 C C . THR A 1 76 ? -18.441 0.293 4.283 1.00 92.94 76 THR A C 1
ATOM 622 O O . THR A 1 76 ? -19.470 0.141 3.627 1.00 92.94 76 THR A O 1
ATOM 625 N N . GLY A 1 77 ? -17.269 -0.219 3.898 1.00 93.19 77 GLY A N 1
ATOM 626 C CA . GLY A 1 77 ? -17.050 -0.924 2.635 1.00 93.19 77 GLY A CA 1
ATOM 627 C C . GLY A 1 77 ? -17.148 -0.029 1.395 1.00 93.19 77 GLY A C 1
ATOM 628 O O . GLY A 1 77 ? -17.113 -0.534 0.275 1.00 93.19 77 GLY A O 1
ATOM 629 N N . LYS A 1 78 ? -17.287 1.294 1.561 1.00 93.81 78 LYS A N 1
ATOM 630 C CA . LYS A 1 78 ? -17.412 2.228 0.439 1.00 93.81 78 LYS A CA 1
ATOM 631 C C . LYS A 1 78 ? -16.048 2.547 -0.151 1.00 93.81 78 LYS A C 1
ATOM 633 O O . LYS A 1 78 ? -15.096 2.825 0.577 1.00 93.81 78 LYS A O 1
ATOM 638 N N . GLN A 1 79 ? -15.983 2.572 -1.478 1.00 93.06 79 GLN A N 1
ATOM 639 C CA . GLN A 1 79 ? -14.836 3.115 -2.189 1.00 93.06 79 GLN A CA 1
ATOM 640 C C . GLN A 1 79 ? -14.759 4.623 -1.941 1.00 93.06 79 GLN A C 1
ATOM 642 O O . GLN A 1 79 ? -15.750 5.337 -2.102 1.00 93.06 79 GLN A O 1
ATOM 647 N N . ILE A 1 80 ? -13.580 5.095 -1.550 1.00 90.88 80 ILE A N 1
ATOM 648 C CA . ILE A 1 80 ? -13.321 6.506 -1.243 1.00 90.88 80 ILE A CA 1
ATOM 649 C C . ILE A 1 80 ? -12.321 7.148 -2.206 1.00 90.88 80 ILE A C 1
ATOM 651 O O . ILE A 1 80 ? -12.213 8.371 -2.231 1.00 90.88 80 ILE A O 1
ATOM 655 N N . GLY A 1 81 ? -11.643 6.362 -3.047 1.00 91.62 81 GLY A N 1
ATOM 656 C CA . GLY A 1 81 ? -10.848 6.902 -4.145 1.00 91.62 81 GLY A CA 1
ATOM 657 C C . GLY A 1 81 ? -9.880 5.905 -4.770 1.00 91.62 81 GLY A C 1
ATOM 658 O O . GLY A 1 81 ? -9.957 4.699 -4.536 1.00 91.62 81 GLY A O 1
ATOM 659 N N . TYR A 1 82 ? -8.957 6.452 -5.559 1.00 93.50 82 TYR A N 1
ATOM 660 C CA . TYR A 1 82 ? -7.778 5.762 -6.075 1.00 93.50 82 TYR A CA 1
ATOM 661 C C . TYR A 1 82 ? -6.522 6.552 -5.708 1.00 93.50 82 TYR A C 1
ATOM 663 O O . TYR A 1 82 ? -6.522 7.784 -5.746 1.00 93.50 82 TYR A O 1
ATOM 671 N N . LEU A 1 83 ? -5.445 5.835 -5.405 1.00 93.50 83 LEU A N 1
ATOM 672 C CA . LEU A 1 83 ? -4.088 6.357 -5.332 1.00 93.50 83 LEU A CA 1
ATOM 673 C C . LEU A 1 83 ? -3.336 5.885 -6.574 1.00 93.50 83 LEU A C 1
ATOM 675 O O . LEU A 1 83 ? -3.203 4.686 -6.803 1.00 93.50 83 LEU A O 1
ATOM 679 N N . PHE A 1 84 ? -2.838 6.827 -7.369 1.00 95.12 84 PHE A N 1
ATOM 680 C CA . PHE A 1 84 ? -2.000 6.536 -8.530 1.00 95.12 84 PHE A CA 1
ATOM 681 C C . PHE A 1 84 ? -0.538 6.684 -8.125 1.00 95.12 84 PHE A C 1
ATOM 683 O O . PHE A 1 84 ? 0.032 7.779 -8.156 1.00 95.12 84 PHE A O 1
ATOM 690 N N . LEU A 1 85 ? 0.045 5.578 -7.667 1.00 95.75 85 LEU A N 1
ATOM 691 C CA . LEU A 1 85 ? 1.428 5.541 -7.218 1.00 95.75 85 LEU A CA 1
ATOM 692 C C . LEU A 1 85 ? 2.337 5.730 -8.430 1.00 95.75 85 LEU A C 1
ATOM 694 O O . LEU A 1 85 ? 2.283 4.956 -9.385 1.00 95.75 85 LEU A O 1
ATOM 698 N N . GLN A 1 86 ? 3.146 6.786 -8.394 1.00 96.31 86 GLN A N 1
ATOM 699 C CA . GLN A 1 86 ? 4.138 7.049 -9.432 1.00 96.31 86 GLN A CA 1
ATOM 700 C C . GLN A 1 86 ? 5.161 5.914 -9.477 1.00 96.31 86 GLN A C 1
ATOM 702 O O . GLN A 1 86 ? 5.377 5.245 -8.471 1.00 96.31 86 GLN A O 1
ATOM 707 N N . GLU A 1 87 ? 5.799 5.710 -10.625 1.00 95.12 87 GLU A N 1
ATOM 708 C CA . GLU A 1 87 ? 6.820 4.671 -10.757 1.00 95.12 87 GLU A CA 1
ATOM 709 C C . GLU A 1 87 ? 7.924 4.810 -9.692 1.00 95.12 87 GLU A C 1
ATOM 711 O O . GLU A 1 87 ? 8.415 5.905 -9.403 1.00 95.12 87 GLU A O 1
ATOM 716 N N . ASN A 1 88 ? 8.278 3.686 -9.072 1.00 95.06 88 ASN A N 1
ATOM 717 C CA . ASN A 1 88 ? 9.384 3.565 -8.128 1.00 95.06 88 ASN A CA 1
ATOM 718 C C . ASN A 1 88 ? 9.926 2.134 -8.165 1.00 95.06 88 ASN A C 1
ATOM 720 O O . ASN A 1 88 ? 9.565 1.314 -7.321 1.00 95.06 88 ASN A O 1
ATOM 724 N N . TYR A 1 89 ? 10.715 1.810 -9.187 1.00 92.19 89 TYR A N 1
ATOM 725 C CA . TYR A 1 89 ? 11.114 0.430 -9.460 1.00 92.19 89 TYR A CA 1
ATOM 726 C C . TYR A 1 89 ? 12.003 -0.157 -8.379 1.00 92.19 89 TYR A C 1
ATOM 728 O O . TYR A 1 89 ? 12.996 0.454 -7.987 1.00 92.19 89 TYR A O 1
ATOM 736 N N . TYR A 1 90 ? 11.651 -1.358 -7.922 1.00 85.88 90 TYR A N 1
ATOM 737 C CA . TYR A 1 90 ? 12.538 -2.130 -7.066 1.00 85.88 90 TYR A CA 1
ATOM 738 C C . TYR A 1 90 ? 13.732 -2.643 -7.884 1.00 85.88 90 TYR A C 1
ATOM 740 O O . TYR A 1 90 ? 13.531 -3.304 -8.904 1.00 85.88 90 TYR A O 1
ATOM 748 N N . PRO A 1 91 ? 14.970 -2.316 -7.481 1.00 82.62 91 PRO A N 1
ATOM 749 C CA . PRO A 1 91 ? 16.156 -2.815 -8.155 1.00 82.62 91 PRO A CA 1
ATOM 750 C C . PRO A 1 91 ? 16.409 -4.280 -7.782 1.00 82.62 91 PRO A C 1
ATOM 752 O O . PRO A 1 91 ? 16.518 -4.623 -6.605 1.00 82.62 91 PRO A O 1
ATOM 755 N N . ASN A 1 92 ? 16.544 -5.136 -8.796 1.00 77.62 92 ASN A N 1
ATOM 756 C CA . ASN A 1 92 ? 16.824 -6.560 -8.611 1.00 77.62 92 ASN A CA 1
ATOM 757 C C . ASN A 1 92 ? 18.089 -6.777 -7.762 1.00 77.62 92 ASN A C 1
ATOM 759 O O . ASN A 1 92 ? 19.128 -6.167 -8.019 1.00 77.62 92 ASN A O 1
ATOM 763 N N . GLY A 1 93 ? 18.005 -7.679 -6.781 1.00 71.75 93 GLY A N 1
ATOM 764 C CA . GLY A 1 93 ? 19.140 -8.091 -5.948 1.00 71.75 93 GLY A CA 1
ATOM 765 C C . GLY A 1 93 ? 19.534 -7.113 -4.834 1.00 71.75 93 GLY A C 1
ATOM 766 O O . GLY A 1 93 ? 20.557 -7.327 -4.188 1.00 71.75 93 GLY A O 1
ATOM 767 N N . VAL A 1 94 ? 18.757 -6.053 -4.588 1.00 75.50 94 VAL A N 1
ATOM 768 C CA . VAL A 1 94 ? 19.013 -5.100 -3.494 1.00 75.50 94 VAL A CA 1
ATOM 769 C C . VAL A 1 94 ? 18.221 -5.482 -2.252 1.00 75.50 94 VAL A C 1
ATOM 771 O O . VAL A 1 94 ? 17.023 -5.750 -2.325 1.00 75.50 94 VAL A O 1
ATOM 774 N N . ARG A 1 95 ? 18.855 -5.463 -1.079 1.00 73.00 95 ARG A N 1
ATOM 775 C CA . ARG A 1 95 ? 18.164 -5.815 0.165 1.00 73.00 95 ARG A CA 1
ATOM 776 C C . ARG A 1 95 ? 17.061 -4.804 0.496 1.00 73.00 95 ARG A C 1
ATOM 778 O O . ARG A 1 95 ? 17.168 -3.616 0.195 1.00 73.00 95 ARG A O 1
ATOM 785 N N . PHE A 1 96 ? 15.965 -5.257 1.102 1.00 73.12 96 PHE A N 1
ATOM 786 C CA . PHE A 1 96 ? 14.801 -4.395 1.349 1.00 73.12 96 PHE A CA 1
ATOM 787 C C . PHE A 1 96 ? 15.037 -3.259 2.356 1.00 73.12 96 PHE A C 1
ATOM 789 O O . PHE A 1 96 ? 14.348 -2.234 2.309 1.00 73.12 96 PHE A O 1
ATOM 796 N N . ASP A 1 97 ? 15.994 -3.434 3.264 1.00 71.12 97 ASP A N 1
ATOM 797 C CA . ASP A 1 97 ? 16.474 -2.403 4.186 1.00 71.12 97 ASP A CA 1
ATOM 798 C C . ASP A 1 97 ? 17.263 -1.297 3.465 1.00 71.12 97 ASP A C 1
ATOM 800 O O . ASP A 1 97 ? 17.208 -0.141 3.883 1.00 71.12 97 ASP A O 1
ATOM 804 N N . GLU A 1 98 ? 17.921 -1.631 2.355 1.00 74.00 98 GLU A N 1
ATOM 805 C CA . GLU A 1 98 ? 18.717 -0.722 1.519 1.00 74.00 98 GLU A CA 1
ATOM 806 C C . GLU A 1 98 ? 17.919 -0.123 0.345 1.00 74.00 98 GLU A C 1
ATOM 808 O O . GLU A 1 98 ? 18.284 0.920 -0.202 1.00 74.00 98 GLU A O 1
ATOM 813 N N . ALA A 1 99 ? 16.814 -0.759 -0.047 1.00 81.12 99 ALA A N 1
ATOM 814 C CA . ALA A 1 99 ? 16.008 -0.332 -1.182 1.00 81.12 99 ALA A CA 1
ATOM 815 C C . ALA A 1 99 ? 15.323 1.031 -0.946 1.00 81.12 99 ALA A C 1
ATOM 817 O O . ALA A 1 99 ? 14.775 1.325 0.124 1.00 81.12 99 ALA A O 1
ATOM 818 N N . ALA A 1 100 ? 15.297 1.860 -1.995 1.00 87.50 100 ALA A N 1
ATOM 819 C CA . ALA A 1 100 ? 14.777 3.230 -1.980 1.00 87.50 100 ALA A CA 1
ATOM 820 C C . ALA A 1 100 ? 13.238 3.290 -2.040 1.00 87.50 100 ALA A C 1
ATOM 822 O O . ALA A 1 100 ? 12.623 3.847 -2.951 1.00 87.50 100 ALA A O 1
ATOM 823 N N . PHE A 1 101 ? 12.588 2.698 -1.046 1.00 89.62 101 PHE A N 1
ATOM 824 C CA . PHE A 1 101 ? 11.143 2.763 -0.897 1.00 89.62 101 PHE A CA 1
ATOM 825 C C . PHE A 1 101 ? 10.650 4.211 -0.758 1.00 89.62 101 PHE A C 1
ATOM 827 O O . PHE A 1 101 ? 11.145 4.982 0.067 1.00 89.62 101 PHE A O 1
ATOM 834 N N . LYS A 1 102 ? 9.605 4.560 -1.509 1.00 93.31 102 LYS A N 1
ATOM 835 C CA . LYS A 1 102 ? 9.009 5.898 -1.500 1.00 93.31 102 LYS A CA 1
ATOM 836 C C . LYS A 1 102 ? 7.826 5.943 -0.550 1.00 93.31 102 LYS A C 1
ATOM 838 O O . LYS A 1 102 ? 6.954 5.087 -0.622 1.00 93.31 102 LYS A O 1
ATOM 843 N N . TRP A 1 103 ? 7.778 6.937 0.332 1.00 91.38 103 TRP A N 1
ATOM 844 C CA . TRP A 1 103 ? 6.634 7.151 1.220 1.00 91.38 103 TRP A CA 1
ATOM 845 C C . TRP A 1 103 ? 5.458 7.745 0.440 1.00 91.38 103 TRP A C 1
ATOM 847 O O . TRP A 1 103 ? 5.623 8.750 -0.256 1.00 91.38 103 TRP A O 1
ATOM 857 N N . VAL A 1 104 ? 4.276 7.144 0.573 1.00 91.25 104 VAL A N 1
ATOM 858 C CA . VAL A 1 104 ? 3.013 7.808 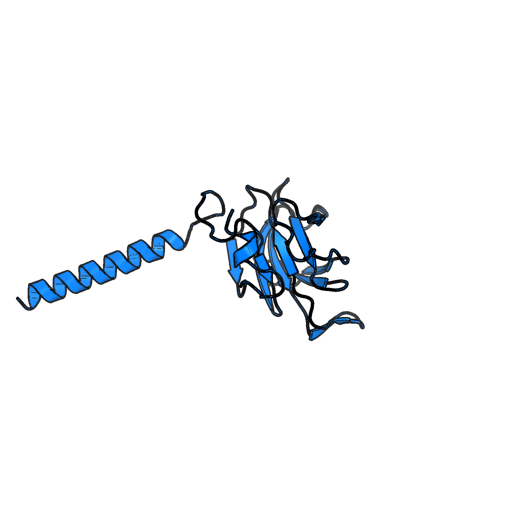0.252 1.00 91.25 104 VAL A CA 1
ATOM 859 C C . VAL A 1 104 ? 2.369 8.277 1.542 1.00 91.25 104 VAL A C 1
ATOM 861 O O . VAL A 1 104 ? 2.089 7.497 2.454 1.00 91.25 104 VAL A O 1
ATOM 864 N N . ASP A 1 105 ? 2.147 9.582 1.604 1.00 89.31 105 ASP A N 1
ATOM 865 C CA . ASP A 1 105 ? 1.509 10.209 2.739 1.00 89.31 105 ASP A CA 1
ATOM 866 C C . ASP A 1 105 ? 0.006 10.342 2.496 1.00 89.31 105 ASP A C 1
ATOM 868 O O . ASP A 1 105 ? -0.416 11.020 1.559 1.00 89.31 105 ASP A O 1
ATOM 872 N N . LEU A 1 106 ? -0.814 9.723 3.348 1.00 86.94 106 LEU A N 1
ATOM 873 C CA . LEU A 1 106 ? -2.268 9.900 3.310 1.00 86.94 106 LEU A CA 1
ATOM 874 C C . LEU A 1 106 ? -2.718 11.042 4.244 1.00 86.94 106 LEU A C 1
ATOM 876 O O . LEU A 1 106 ? -3.871 11.073 4.666 1.00 86.94 106 LEU A O 1
ATOM 880 N N . GLN A 1 107 ? -1.821 11.989 4.571 1.00 63.62 107 GLN A N 1
ATOM 881 C CA . GLN A 1 107 ? -2.036 13.140 5.472 1.00 63.62 107 GLN A CA 1
ATOM 882 C C . GLN A 1 107 ? -3.107 14.132 5.006 1.00 63.62 107 GLN A C 1
ATOM 884 O O . GLN A 1 107 ? -3.412 15.080 5.728 1.00 63.62 107 GLN A O 1
ATOM 889 N N . GLY A 1 108 ? -3.731 13.923 3.843 1.00 59.28 108 GLY A N 1
ATOM 890 C CA . GLY A 1 108 ? -4.957 14.625 3.481 1.00 59.28 108 GLY A CA 1
ATOM 891 C C . GLY A 1 108 ? -6.083 14.221 4.432 1.00 59.28 108 GLY A C 1
ATOM 892 O O . GLY A 1 108 ? -6.827 13.306 4.093 1.00 59.28 108 GLY A O 1
ATOM 893 N N . SER A 1 109 ? -6.132 14.866 5.608 1.00 56.38 109 SER A N 1
ATOM 894 C CA . SER A 1 109 ? -7.054 14.875 6.773 1.00 56.38 109 SER A CA 1
ATOM 895 C C . SER A 1 109 ? -8.268 13.932 6.813 1.00 56.38 109 SER A C 1
ATOM 897 O O . SER A 1 109 ? -8.669 13.489 7.882 1.00 56.38 109 SER A O 1
ATOM 899 N N . SER A 1 110 ? -8.846 13.582 5.675 1.00 71.12 110 SER A N 1
ATOM 900 C CA . SER A 1 110 ? -9.927 12.619 5.494 1.00 71.12 110 SER A CA 1
ATOM 901 C C . SER A 1 110 ? -9.618 11.170 5.897 1.00 71.12 110 SER A C 1
ATOM 903 O O . SER A 1 110 ? -10.577 10.422 6.095 1.00 71.12 110 SER A O 1
ATOM 905 N N . TYR A 1 111 ? -8.349 10.751 6.001 1.00 82.56 111 TYR A N 1
ATOM 906 C CA . TYR A 1 111 ? -7.990 9.360 6.326 1.00 82.56 111 TYR A CA 1
ATOM 907 C C . TYR A 1 111 ? -7.562 9.147 7.780 1.00 82.56 111 TYR A C 1
ATOM 909 O O . TYR A 1 111 ? -7.695 8.035 8.281 1.00 82.56 111 TYR A O 1
ATOM 917 N N . ILE A 1 112 ? -7.058 10.179 8.464 1.00 87.44 112 ILE A N 1
ATOM 918 C CA . ILE A 1 112 ? -6.609 10.054 9.858 1.00 87.44 112 ILE A CA 1
ATOM 919 C C . ILE A 1 112 ? -7.800 9.673 10.749 1.00 87.44 112 ILE A C 1
ATOM 921 O O . ILE A 1 112 ? -8.901 10.200 10.600 1.00 87.44 112 ILE A O 1
ATOM 925 N N . GLY A 1 113 ? -7.580 8.726 11.660 1.00 86.75 113 GLY A N 1
ATOM 926 C CA . GLY A 1 113 ? -8.607 8.150 12.526 1.00 86.75 113 GLY A CA 1
ATOM 927 C C . GLY A 1 113 ? -9.476 7.087 11.849 1.00 86.75 113 GLY A C 1
ATOM 928 O O . GLY A 1 113 ? -10.373 6.551 12.494 1.00 86.75 113 GLY A O 1
ATOM 929 N N . LYS A 1 114 ? -9.229 6.759 10.573 1.00 89.44 114 LYS A N 1
ATOM 930 C CA . LYS A 1 114 ? -9.957 5.706 9.856 1.00 89.44 114 LYS A CA 1
ATOM 931 C C . LYS A 1 114 ? -9.135 4.436 9.726 1.00 89.44 114 LYS A C 1
ATOM 933 O O . LYS A 1 114 ? -7.914 4.464 9.579 1.00 89.44 114 LYS A O 1
ATOM 938 N N . THR A 1 115 ? -9.844 3.318 9.673 1.00 93.62 115 THR A N 1
ATOM 939 C CA . THR A 1 115 ? -9.319 2.072 9.125 1.00 93.62 115 THR A CA 1
ATOM 940 C C . THR A 1 115 ? -9.585 2.045 7.628 1.00 93.62 115 THR A C 1
ATOM 942 O O . THR A 1 115 ? -10.742 2.100 7.200 1.00 93.62 115 THR A O 1
ATOM 945 N N . ILE A 1 116 ? -8.531 1.932 6.830 1.00 93.94 116 ILE A N 1
ATOM 946 C CA . ILE A 1 116 ? -8.639 1.888 5.373 1.00 93.94 116 ILE A CA 1
ATOM 947 C C . ILE A 1 116 ? -8.207 0.536 4.832 1.00 93.94 116 ILE A C 1
ATOM 949 O O . ILE A 1 116 ? -7.331 -0.121 5.390 1.00 93.94 116 ILE A O 1
ATOM 953 N N . LYS A 1 117 ? -8.835 0.138 3.727 1.00 94.94 117 LYS A N 1
ATOM 954 C CA . LYS A 1 117 ? -8.446 -1.010 2.914 1.00 94.94 117 LYS A CA 1
ATOM 955 C C . LYS A 1 117 ? -7.899 -0.490 1.592 1.00 94.94 117 LYS A C 1
ATOM 957 O O . LYS A 1 117 ? -8.609 0.214 0.875 1.00 94.94 117 LYS A O 1
ATOM 962 N N . ILE A 1 118 ? -6.669 -0.859 1.266 1.00 95.00 118 ILE A N 1
ATOM 963 C CA . ILE A 1 118 ? -6.064 -0.598 -0.039 1.00 95.00 118 ILE A CA 1
ATOM 964 C C . ILE A 1 118 ? -6.047 -1.885 -0.855 1.00 95.00 118 ILE A C 1
ATOM 966 O O . ILE A 1 118 ? -5.691 -2.927 -0.317 1.00 95.00 118 ILE A O 1
ATOM 970 N N . VAL A 1 119 ? -6.458 -1.826 -2.120 1.00 96.19 119 VAL A N 1
ATOM 971 C CA . VAL A 1 119 ? -6.538 -2.984 -3.022 1.00 96.19 119 VAL A CA 1
ATOM 972 C C . VAL A 1 119 ? -5.751 -2.684 -4.287 1.00 96.19 119 VAL A C 1
ATOM 974 O O . VAL A 1 119 ? -6.037 -1.687 -4.955 1.00 96.19 119 VAL A O 1
ATOM 977 N N . LEU A 1 120 ? -4.792 -3.534 -4.646 1.00 96.06 120 LEU A N 1
ATOM 978 C CA . LEU A 1 120 ? -4.093 -3.393 -5.921 1.00 96.06 120 LEU A CA 1
ATOM 979 C C . LEU A 1 120 ? -5.039 -3.758 -7.071 1.00 96.06 120 LEU A C 1
ATOM 981 O O . LEU A 1 120 ? -5.741 -4.771 -7.018 1.00 96.06 120 LEU A O 1
ATOM 985 N N . ARG A 1 121 ? -5.102 -2.901 -8.097 1.00 94.94 121 ARG A N 1
ATOM 986 C CA . ARG A 1 121 ? -5.952 -3.115 -9.273 1.00 94.94 121 ARG A CA 1
ATOM 987 C C . ARG A 1 121 ? -5.131 -3.115 -10.549 1.00 94.94 121 ARG A C 1
ATOM 989 O O . ARG A 1 121 ? -4.766 -2.065 -11.057 1.00 94.94 121 ARG A O 1
ATOM 996 N N . GLU A 1 122 ? -4.929 -4.274 -11.136 1.00 92.75 122 GLU A N 1
ATOM 997 C CA . GLU A 1 122 ? -4.212 -4.411 -12.401 1.00 92.75 122 GLU A CA 1
ATOM 998 C C . GLU A 1 122 ? -5.084 -5.091 -13.461 1.00 92.75 122 GLU A C 1
ATOM 1000 O O . GLU A 1 122 ? -6.265 -5.377 -13.238 1.00 92.75 122 GLU A O 1
ATOM 1005 N N . ASN A 1 123 ? -4.532 -5.255 -14.663 1.00 92.69 123 ASN A N 1
ATOM 1006 C CA . ASN A 1 123 ? -5.167 -5.929 -15.802 1.00 92.69 123 ASN A CA 1
ATOM 1007 C C . ASN A 1 123 ? -6.564 -5.388 -16.169 1.00 92.69 1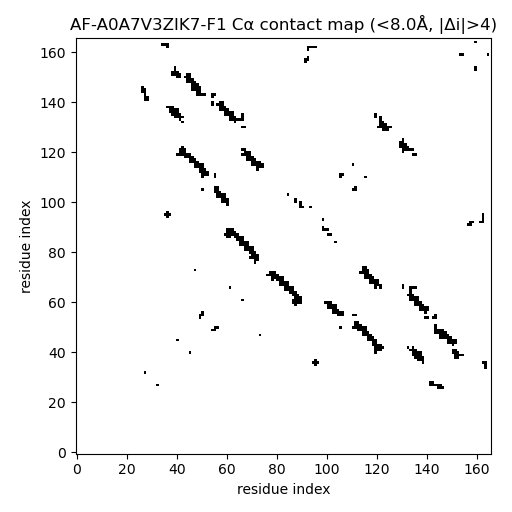23 ASN A C 1
ATOM 1009 O O . ASN A 1 123 ? -7.443 -6.119 -16.630 1.00 92.69 123 ASN A O 1
ATOM 1013 N N . ARG A 1 124 ? -6.787 -4.083 -15.968 1.00 94.12 124 ARG A N 1
ATOM 1014 C CA . ARG A 1 124 ? -8.085 -3.428 -16.188 1.00 94.12 124 ARG A CA 1
ATOM 1015 C C . ARG A 1 124 ? -7.962 -1.953 -16.545 1.00 94.12 124 ARG A C 1
ATOM 1017 O O . ARG A 1 124 ? -6.914 -1.326 -16.398 1.00 94.12 124 ARG A O 1
ATOM 1024 N N . LYS A 1 125 ? -9.073 -1.382 -17.013 1.00 95.75 125 LYS A N 1
ATOM 1025 C CA . LYS A 1 125 ? -9.187 0.037 -17.362 1.00 95.75 125 LYS A CA 1
ATOM 1026 C C . LYS A 1 125 ? -9.702 0.846 -16.169 1.00 95.75 125 LYS A C 1
ATOM 1028 O O . LYS A 1 125 ? -10.781 0.561 -15.660 1.00 95.75 125 LYS A O 1
ATOM 1033 N N . ILE A 1 126 ? -8.957 1.875 -15.767 1.00 95.25 126 ILE A N 1
ATOM 1034 C CA . ILE A 1 126 ? -9.305 2.821 -14.695 1.00 95.25 126 ILE A CA 1
ATOM 1035 C C . ILE A 1 126 ? -9.185 4.232 -15.281 1.00 95.25 126 ILE A C 1
ATOM 1037 O O . ILE A 1 126 ? -8.155 4.571 -15.857 1.00 95.25 126 ILE A O 1
ATOM 1041 N N . PHE A 1 127 ? -10.255 5.032 -15.210 1.00 91.50 127 PHE A N 1
ATOM 1042 C CA . PHE A 1 127 ? -10.336 6.394 -15.777 1.00 91.50 127 PHE A CA 1
ATOM 1043 C C . PHE A 1 127 ? -9.669 6.554 -17.155 1.00 91.50 127 PHE A C 1
ATOM 1045 O O . PHE A 1 127 ? -8.783 7.375 -17.361 1.00 91.50 127 PHE A O 1
ATOM 1052 N N . ASN A 1 128 ? -10.107 5.749 -18.122 1.00 91.62 128 ASN A N 1
ATOM 1053 C CA . ASN A 1 128 ? -9.605 5.751 -19.499 1.00 91.62 128 ASN A CA 1
ATOM 1054 C C . ASN A 1 128 ? -8.168 5.271 -19.741 1.00 91.62 128 ASN A C 1
ATOM 1056 O O . ASN A 1 128 ? -7.788 5.150 -20.904 1.00 91.62 128 ASN A O 1
ATOM 1060 N N . LYS A 1 129 ? -7.426 4.873 -18.705 1.00 94.44 129 LYS A N 1
ATOM 1061 C CA . LYS A 1 129 ? -6.100 4.263 -18.830 1.00 94.44 129 LYS A CA 1
ATOM 1062 C C . LYS A 1 129 ? -6.166 2.767 -18.531 1.00 94.44 129 LYS A C 1
ATOM 1064 O O . LYS A 1 129 ? -6.773 2.351 -17.547 1.00 94.44 129 LYS A O 1
ATOM 1069 N N . THR A 1 130 ? -5.569 1.952 -19.398 1.00 94.56 130 THR A N 1
ATOM 1070 C CA . THR A 1 130 ? -5.429 0.508 -19.166 1.00 94.56 130 THR A CA 1
ATOM 1071 C C . THR A 1 130 ? -4.155 0.252 -18.377 1.00 94.56 130 THR A C 1
ATOM 1073 O O . THR A 1 130 ? -3.072 0.674 -18.783 1.00 94.56 130 THR A O 1
ATOM 1076 N N . TYR A 1 131 ? -4.292 -0.448 -17.260 1.00 94.06 131 TYR A N 1
ATOM 1077 C CA . TYR A 1 131 ? -3.183 -0.916 -16.445 1.00 94.06 131 TYR A CA 1
ATOM 1078 C C . TYR A 1 131 ? -3.019 -2.415 -16.703 1.00 94.06 131 TYR A C 1
ATOM 1080 O O . TYR A 1 131 ? -3.993 -3.155 -16.589 1.00 94.06 131 TYR A O 1
ATOM 1088 N N . GLY A 1 132 ? -1.824 -2.832 -17.133 1.00 92.81 132 GLY A N 1
ATOM 1089 C CA . GLY A 1 132 ? -1.444 -4.250 -17.218 1.00 92.81 132 GLY A CA 1
ATOM 1090 C C . GLY A 1 132 ? -0.978 -4.761 -15.858 1.00 92.81 132 GLY A C 1
ATOM 1091 O O . GLY A 1 132 ? -1.338 -4.157 -14.856 1.00 92.81 132 GLY A O 1
ATOM 1092 N N . ASP A 1 133 ? -0.157 -5.805 -15.844 1.00 90.94 133 ASP A N 1
ATOM 1093 C CA . ASP A 1 133 ? 0.566 -6.304 -14.665 1.00 90.94 133 ASP A CA 1
ATOM 1094 C C . ASP A 1 133 ? 1.367 -5.165 -14.003 1.00 90.94 133 ASP A C 1
ATOM 1096 O O . ASP A 1 133 ? 2.118 -4.453 -14.684 1.00 90.94 133 ASP A O 1
ATOM 1100 N N . ARG A 1 134 ? 1.152 -4.916 -12.710 1.00 90.88 134 ARG A N 1
ATOM 1101 C CA . ARG A 1 134 ? 1.756 -3.782 -12.001 1.00 90.88 134 ARG A CA 1
ATOM 1102 C C . ARG A 1 134 ? 2.512 -4.142 -10.741 1.00 90.88 134 ARG A C 1
ATOM 1104 O O . ARG A 1 134 ? 3.329 -3.293 -10.400 1.00 90.88 134 ARG A O 1
ATOM 1111 N N . ASP A 1 135 ? 2.262 -5.304 -10.128 1.00 90.56 135 ASP A N 1
ATOM 1112 C CA . ASP A 1 135 ? 2.768 -5.801 -8.833 1.00 90.56 135 ASP A CA 1
ATOM 1113 C C . ASP A 1 135 ? 3.388 -4.755 -7.883 1.00 90.56 135 ASP A C 1
ATOM 1115 O O . ASP A 1 135 ? 4.358 -4.051 -8.183 1.00 90.56 135 ASP A O 1
ATOM 1119 N N . LEU A 1 136 ? 2.901 -4.708 -6.649 1.00 91.62 136 LEU A N 1
ATOM 1120 C CA . LEU A 1 136 ? 3.277 -3.659 -5.709 1.00 91.62 136 LEU A CA 1
ATOM 1121 C C . LEU A 1 136 ? 3.982 -4.213 -4.476 1.00 91.62 136 LEU A C 1
ATOM 1123 O O . LEU A 1 136 ? 3.455 -5.071 -3.783 1.00 91.62 136 LEU A O 1
ATOM 1127 N N . LEU A 1 137 ? 5.124 -3.628 -4.134 1.00 89.50 137 LEU A N 1
ATOM 1128 C CA . LEU A 1 137 ? 5.762 -3.808 -2.836 1.00 89.50 137 LEU A CA 1
ATOM 1129 C C . LEU A 1 137 ? 5.288 -2.704 -1.908 1.00 89.50 137 LEU A C 1
ATOM 1131 O O . LEU A 1 137 ? 5.419 -1.530 -2.258 1.00 89.50 137 LEU A O 1
ATOM 1135 N N . ILE A 1 138 ? 4.814 -3.045 -0.712 1.00 89.62 138 ILE A N 1
ATOM 1136 C CA . ILE A 1 138 ? 4.535 -2.060 0.334 1.00 89.62 138 ILE A CA 1
ATOM 1137 C C . ILE A 1 138 ? 5.182 -2.428 1.664 1.00 89.62 138 ILE A C 1
ATOM 1139 O O . ILE A 1 138 ? 5.249 -3.590 2.050 1.00 89.62 138 ILE A O 1
ATOM 1143 N N . LYS A 1 139 ? 5.611 -1.419 2.417 1.00 86.19 139 LYS A N 1
ATOM 1144 C CA . LYS A 1 139 ? 6.051 -1.575 3.807 1.00 86.19 139 LYS A CA 1
ATOM 1145 C C . LYS A 1 139 ? 5.474 -0.468 4.671 1.00 86.19 139 LYS A C 1
ATOM 1147 O O . LYS A 1 139 ? 5.266 0.652 4.214 1.00 86.19 139 LYS A O 1
ATOM 1152 N N . PHE A 1 140 ? 5.250 -0.762 5.940 1.00 86.44 140 PHE A N 1
ATOM 1153 C CA . PHE A 1 140 ? 4.708 0.202 6.890 1.00 86.44 140 PHE A CA 1
ATOM 1154 C C . PHE A 1 140 ? 5.778 0.646 7.881 1.00 86.44 140 PHE A C 1
ATOM 1156 O O . PHE A 1 140 ? 6.783 -0.038 8.082 1.00 86.44 140 PHE A O 1
ATOM 1163 N N . LYS A 1 141 ? 5.572 1.808 8.506 1.00 84.88 141 LYS A N 1
ATOM 1164 C CA . LYS A 1 141 ? 6.422 2.231 9.621 1.00 84.88 141 LYS A CA 1
ATOM 1165 C C . LYS A 1 141 ? 6.245 1.257 10.786 1.00 84.88 141 LYS A C 1
ATOM 1167 O O . LYS A 1 141 ? 5.146 0.763 11.036 1.00 84.88 141 LYS A O 1
ATOM 1172 N N . SER A 1 142 ? 7.322 1.025 11.531 1.00 80.75 142 SER A N 1
ATOM 1173 C CA . SER A 1 142 ? 7.241 0.280 12.789 1.00 80.75 142 SER A CA 1
ATOM 1174 C C . SER A 1 142 ? 6.255 0.971 13.727 1.00 80.75 142 SER A C 1
ATOM 1176 O O . SER A 1 142 ? 6.450 2.139 14.040 1.00 80.75 142 SER A O 1
ATOM 1178 N N . GLY A 1 143 ? 5.222 0.257 14.175 1.00 76.81 143 GLY A N 1
ATOM 1179 C CA . GLY A 1 143 ? 4.151 0.808 15.011 1.00 76.81 143 GLY A CA 1
ATOM 1180 C C . GLY A 1 143 ? 2.854 1.132 14.263 1.00 76.81 143 GLY A C 1
ATOM 1181 O O . GLY A 1 143 ? 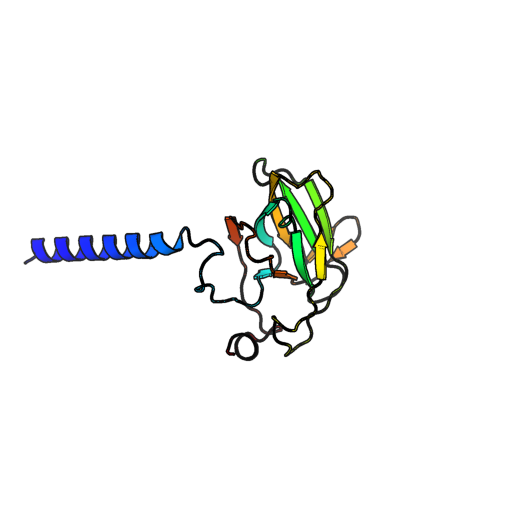1.846 1.382 14.919 1.00 76.81 143 GLY A O 1
ATOM 1182 N N . THR A 1 144 ? 2.821 1.069 12.924 1.00 84.81 144 THR A N 1
ATOM 1183 C CA . THR A 1 144 ? 1.546 1.107 12.194 1.00 84.81 144 THR A CA 1
ATOM 1184 C C . THR A 1 144 ? 0.705 -0.120 12.554 1.00 84.81 144 THR A C 1
ATOM 1186 O O . THR A 1 144 ? 1.182 -1.254 12.485 1.00 84.81 144 THR A O 1
ATOM 1189 N N . LYS A 1 145 ? -0.567 0.100 12.900 1.00 86.75 145 LYS A N 1
ATOM 1190 C CA . LYS A 1 145 ? -1.512 -0.976 13.199 1.00 86.75 145 LYS A CA 1
ATOM 1191 C C . LYS A 1 145 ? -2.169 -1.487 11.923 1.00 86.75 145 LYS A C 1
ATOM 1193 O O . LYS A 1 145 ? -3.043 -0.840 11.349 1.00 86.75 145 LYS A O 1
ATOM 1198 N N . ILE A 1 146 ? -1.747 -2.663 11.487 1.00 86.06 146 ILE A N 1
ATOM 1199 C CA . ILE A 1 146 ? -2.307 -3.358 10.328 1.00 86.06 146 ILE A CA 1
ATOM 1200 C C . ILE A 1 146 ? -3.162 -4.504 10.844 1.00 86.06 146 ILE A C 1
ATOM 1202 O O . ILE A 1 146 ? -2.725 -5.301 11.665 1.00 86.06 146 ILE A O 1
ATOM 1206 N N . ILE A 1 147 ? -4.400 -4.546 10.373 1.00 87.56 147 ILE A N 1
ATOM 1207 C CA . ILE A 1 147 ? -5.446 -5.429 10.885 1.00 87.56 147 ILE A CA 1
ATOM 1208 C C . ILE A 1 147 ? -5.486 -6.732 10.095 1.00 87.56 147 ILE A C 1
ATOM 1210 O O . ILE A 1 147 ? -5.737 -7.793 10.661 1.00 87.56 147 ILE A O 1
ATOM 1214 N N . TYR A 1 148 ? -5.298 -6.655 8.776 1.00 83.44 148 TYR A N 1
ATOM 1215 C CA . TYR A 1 148 ? -5.415 -7.818 7.904 1.00 83.44 148 TYR A CA 1
ATOM 1216 C C . TYR A 1 148 ? -4.763 -7.577 6.543 1.00 83.44 148 TYR A C 1
ATOM 1218 O O . TYR A 1 148 ? -4.727 -6.446 6.058 1.00 83.44 148 TYR A O 1
ATOM 1226 N N . TRP A 1 149 ? -4.324 -8.649 5.893 1.00 86.00 149 TRP A N 1
ATOM 1227 C CA . TRP A 1 149 ? -3.903 -8.661 4.495 1.00 86.00 149 TRP A CA 1
ATOM 1228 C C . TRP A 1 149 ? -4.359 -9.955 3.818 1.00 86.00 149 TRP A C 1
ATOM 1230 O O . TRP A 1 149 ? -4.629 -10.956 4.483 1.00 86.00 149 TRP A O 1
ATOM 1240 N N . HIS A 1 150 ? -4.462 -9.927 2.494 1.00 81.81 150 HIS A N 1
ATOM 1241 C CA . HIS A 1 150 ? -4.928 -11.054 1.692 1.00 81.81 150 HIS A CA 1
ATOM 1242 C C . HIS A 1 150 ? -4.133 -11.185 0.402 1.00 81.81 150 HIS A C 1
ATOM 1244 O O . HIS A 1 150 ? -3.839 -10.163 -0.215 1.00 81.81 150 HIS A O 1
ATOM 1250 N N . GLY A 1 151 ? -3.851 -12.435 0.020 1.00 70.19 151 GLY A N 1
ATOM 1251 C CA . GLY A 1 151 ? -3.216 -12.801 -1.251 1.00 70.19 151 GLY A CA 1
ATOM 1252 C C . GLY A 1 151 ? -1.746 -12.398 -1.381 1.00 70.19 151 GLY A C 1
ATOM 1253 O O . GLY A 1 151 ? -1.106 -12.731 -2.363 1.00 70.19 151 GLY A O 1
ATOM 1254 N N . VAL A 1 152 ? -1.198 -11.756 -0.347 1.00 66.75 152 VAL A N 1
ATOM 1255 C CA . VAL A 1 152 ? 0.196 -11.327 -0.297 1.00 66.75 152 VAL A CA 1
ATOM 1256 C C . VAL A 1 152 ? 1.122 -12.539 -0.244 1.00 66.75 152 VAL A C 1
ATOM 1258 O O . VAL A 1 152 ? 1.164 -13.223 0.781 1.00 66.75 152 VAL A O 1
ATOM 1261 N N . ASP A 1 153 ? 1.896 -12.731 -1.307 1.00 66.19 153 ASP A N 1
ATOM 1262 C CA . ASP A 1 153 ? 2.864 -13.819 -1.460 1.00 66.19 153 ASP A CA 1
ATOM 1263 C C . ASP A 1 153 ? 4.265 -13.290 -1.801 1.00 66.19 153 ASP A C 1
ATOM 1265 O O . ASP A 1 153 ? 4.530 -12.096 -1.750 1.00 66.19 153 ASP A O 1
ATOM 1269 N N . SER A 1 154 ? 5.207 -14.187 -2.067 1.00 57.34 154 SER A N 1
ATOM 1270 C CA . SER A 1 154 ? 6.541 -13.877 -2.577 1.00 57.34 154 SER A CA 1
ATOM 1271 C C . SER A 1 154 ? 6.632 -14.172 -4.068 1.00 57.34 154 SER A C 1
ATOM 1273 O O . SER A 1 154 ? 6.029 -15.140 -4.524 1.00 57.34 154 SER A O 1
ATOM 1275 N N . THR A 1 155 ? 7.422 -13.407 -4.818 1.00 56.09 155 THR A N 1
ATOM 1276 C CA . THR A 1 155 ? 7.498 -13.530 -6.282 1.00 56.09 155 THR A CA 1
ATOM 1277 C C . THR A 1 155 ? 8.935 -13.581 -6.790 1.00 56.09 155 THR A C 1
ATOM 1279 O O . THR A 1 155 ? 9.806 -12.903 -6.255 1.00 56.09 155 THR A O 1
ATOM 1282 N N . ASP A 1 156 ? 9.175 -14.347 -7.855 1.00 56.94 156 ASP A N 1
ATOM 1283 C CA . ASP A 1 156 ? 10.508 -14.654 -8.398 1.00 56.94 156 ASP A CA 1
ATOM 1284 C C . ASP A 1 156 ? 11.273 -13.421 -8.911 1.00 56.94 156 ASP A C 1
ATOM 1286 O O . ASP A 1 156 ? 12.502 -13.428 -8.978 1.00 56.94 156 ASP A O 1
ATOM 1290 N N . TRP A 1 157 ? 10.576 -12.334 -9.272 1.00 60.38 157 TRP A N 1
ATOM 1291 C CA . TRP A 1 157 ? 11.235 -11.077 -9.663 1.00 60.38 157 TRP A CA 1
ATOM 1292 C C . TRP A 1 157 ? 11.814 -10.311 -8.464 1.00 60.38 157 TRP A C 1
ATOM 1294 O O . TRP A 1 157 ? 12.566 -9.352 -8.639 1.00 60.38 157 TRP A O 1
ATOM 1304 N N . CYS A 1 158 ? 11.501 -10.756 -7.249 1.00 58.97 158 CYS A N 1
ATOM 1305 C CA . CYS A 1 158 ? 12.084 -10.293 -6.008 1.00 58.97 158 CYS A CA 1
ATOM 1306 C C . CYS A 1 158 ? 12.502 -11.512 -5.177 1.00 58.97 158 CYS A C 1
ATOM 1308 O O . CYS A 1 158 ? 11.767 -12.008 -4.327 1.00 58.97 158 CYS A O 1
ATOM 1310 N N . ASP A 1 159 ? 13.697 -12.009 -5.484 1.00 52.56 159 ASP A N 1
ATOM 1311 C CA . ASP A 1 159 ? 14.271 -13.217 -4.900 1.00 52.56 159 ASP A CA 1
ATOM 1312 C C . ASP A 1 159 ? 14.364 -13.128 -3.365 1.00 52.56 159 ASP A C 1
ATOM 1314 O O . ASP A 1 159 ? 15.250 -12.484 -2.800 1.00 52.56 159 ASP A O 1
ATOM 1318 N N . LEU A 1 160 ? 13.437 -13.789 -2.672 1.00 50.44 160 LEU A N 1
ATOM 1319 C CA . LEU A 1 160 ? 13.453 -13.867 -1.216 1.00 50.44 160 LEU A CA 1
ATOM 1320 C C . LEU A 1 160 ? 14.578 -14.746 -0.672 1.00 50.44 160 LEU A C 1
ATOM 1322 O O . LEU A 1 160 ? 15.035 -14.490 0.443 1.00 50.44 160 LEU A O 1
ATOM 1326 N N . ASP A 1 161 ? 15.048 -15.733 -1.434 1.00 43.12 161 ASP A N 1
ATOM 1327 C CA . ASP A 1 161 ? 16.132 -16.621 -1.015 1.00 43.12 161 ASP A CA 1
ATOM 1328 C C . ASP A 1 161 ? 17.475 -15.868 -0.971 1.00 43.12 161 ASP A C 1
ATOM 1330 O O . ASP A 1 161 ? 18.339 -16.191 -0.153 1.00 43.12 161 ASP A O 1
ATOM 1334 N N . TYR A 1 162 ? 17.625 -14.796 -1.758 1.00 47.47 162 TYR A N 1
ATOM 1335 C CA . TYR A 1 162 ? 18.785 -13.895 -1.710 1.00 47.47 162 TYR A CA 1
ATOM 1336 C C . TYR A 1 162 ? 18.619 -12.717 -0.727 1.00 47.47 162 TYR A C 1
ATOM 1338 O O . TYR A 1 162 ? 19.605 -12.189 -0.209 1.00 47.47 162 TYR A O 1
ATOM 1346 N N . VAL A 1 163 ? 17.380 -12.287 -0.454 1.00 47.50 163 VAL A N 1
ATOM 1347 C CA . VAL A 1 163 ? 17.078 -11.023 0.250 1.00 47.50 163 VAL A CA 1
ATOM 1348 C C . VAL A 1 163 ? 16.623 -11.217 1.709 1.00 47.50 163 VAL A C 1
ATOM 1350 O O . VAL A 1 163 ? 16.790 -10.305 2.521 1.00 47.50 163 VAL A O 1
ATOM 1353 N N . ALA A 1 164 ? 16.086 -12.387 2.082 1.00 40.00 164 ALA A N 1
ATOM 1354 C CA . ALA A 1 164 ? 15.600 -12.680 3.440 1.00 40.00 164 ALA A CA 1
ATOM 1355 C C . ALA A 1 164 ? 16.602 -13.444 4.334 1.00 40.00 164 ALA A C 1
ATOM 1357 O O . ALA A 1 164 ? 16.361 -13.570 5.536 1.00 40.00 164 ALA A O 1
ATOM 1358 N N . TYR A 1 165 ? 17.713 -13.943 3.775 1.00 36.16 165 TYR A N 1
ATOM 1359 C CA . TYR A 1 165 ? 18.656 -14.837 4.470 1.00 36.16 165 TYR A CA 1
ATOM 1360 C C . TYR A 1 165 ? 19.805 -14.157 5.239 1.00 36.16 165 TYR A C 1
ATOM 1362 O O . TYR A 1 165 ? 20.625 -14.862 5.833 1.00 36.16 165 TYR A O 1
ATOM 1370 N N . TYR A 1 166 ? 19.845 -12.822 5.308 1.00 37.34 166 TYR A N 1
ATOM 1371 C CA . TYR A 1 166 ? 20.803 -12.078 6.142 1.00 37.34 166 TYR A CA 1
ATOM 1372 C C . TYR A 1 166 ? 20.139 -10.930 6.902 1.00 37.34 166 TYR A C 1
ATOM 1374 O O . TYR A 1 166 ? 19.604 -10.011 6.239 1.00 37.34 166 TYR A O 1
#

Sequence (166 aa):
MKRLIKFLIVILFLTIIVFASTFKNKDYTGSNFLYKGALFLHDGDYVIFECAEGYNGFYYMTRQGETPVEVFDNSTGKQIGYLFLQENYYPNGVRFDEAAFKWVDLQGSSYIGKTIKIVLRENRKIF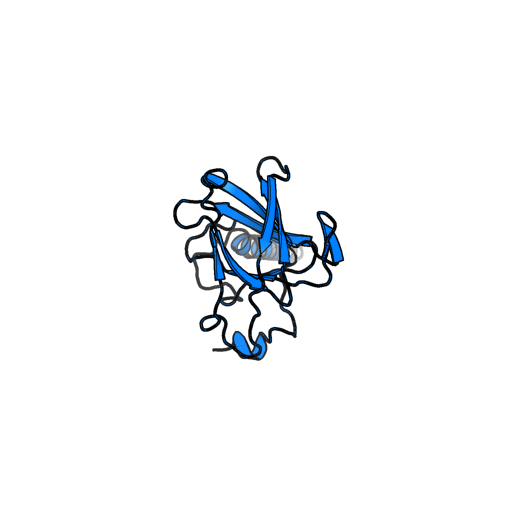NKTYGDRDLLIKFKSGTKIIYWHGVDSTDWCDLDYVAYY

Organism: Dictyoglomus thermophilum (NCBI:txid14)

Foldseek 3Di:
DVVVVVVVVVVVVVVVVVVVVVVLDDWLPDDPDLPPAFWKAWAFKKWKFACAVVFRWWWKAKQDAWWKKWKAQPVVRDTPGIDGHGHHHFDELDARVRTPTHIDHPPPVPRHRTIMMITTHAQQDDPNDHHHTMMMTIGTPRPTTINDIPPGDDDPSHDCVSHSPD

Secondary structure (DSSP, 8-state):
-HHHHHHHHHHHHHHHHHHHHTTTT--S-SS--S-SS-EEE-TT-EEEEE-BTTBSEEEEEESSS-EEEEEEETTT--EEEEEEEPP-BPPTT--TTTS-PEEEE--STTSTT-EEEEEE--SEEETTEEE----EE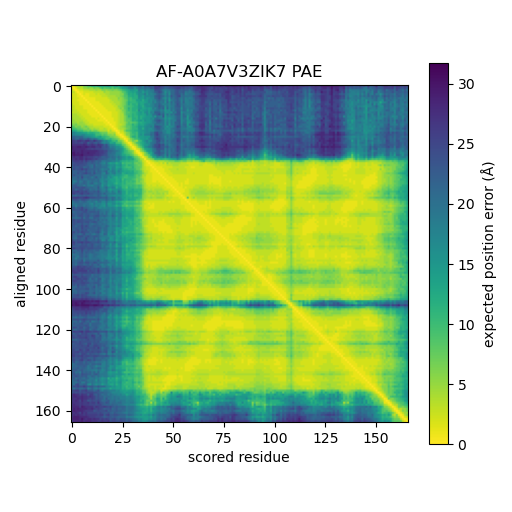EE--TT--EEEEES-B--TTS-HHHHS--